Protein AF-A0A147K640-F1 (afdb_monomer)

Radius of gyration: 12.21 Å; Cα contacts (8 Å, |Δi|>4): 78; chains: 1; bounding box: 31×24×30 Å

InterPro domains:
  IPR015053 Protein of unknown function DUF1871 [PF08958] (10-85)
  IPR023162 Apc36109-like domain superfamily [G3DSA:1.10.340.20] (1-86)
  IPR023162 Apc36109-like domain superfamily [SSF116922] (5-82)

Secondary structure (DSSP, 8-state):
--HHHHHHHHHHHHHHH-TTSS-TTS-HHHHHHHHHHHHH-S-HHHHHHHHHHHHHHHHS-PPPHHHHHHHHHHHHHHHHHHHTT-

pLDDT: mean 94.88, std 8.62, range [46.28, 98.81]

Nearest PDB structures (foldseek):
  1u84-assembly1_A  TM=9.895E-01  e=3.596E-07  Geobacillus stearothermophilus
  3r2x-assembly1_C  TM=9.841E-01  e=1.016E-05  synthetic construct
  8r0a-assembly1_B  TM=5.978E-01  e=3.918E+00  Homo sapiens
  7sxq-assembly2_B  TM=3.833E-01  e=7.643E+00  Plasmodium falciparum 3D7
  7sxl-assembly1_A  TM=3.816E-01  e=7.229E+00  Plasmodium falciparum 3D7

Structure (mmCIF, N/CA/C/O backbone):
data_AF-A0A147K640-F1
#
_entry.id   AF-A0A147K640-F1
#
loop_
_atom_site.group_PDB
_atom_site.id
_atom_site.type_symbol
_atom_site.label_atom_id
_atom_site.label_alt_id
_atom_site.label_comp_id
_atom_site.label_asym_id
_atom_site.label_entity_id
_atom_site.label_seq_id
_atom_site.pdbx_PDB_ins_code
_atom_site.Cartn_x
_atom_site.Cartn_y
_atom_site.Cartn_z
_atom_site.occupancy
_atom_site.B_iso_or_equiv
_atom_site.auth_seq_id
_atom_site.auth_comp_id
_atom_site.auth_asym_id
_atom_site.auth_atom_id
_atom_site.pdbx_PDB_model_num
ATOM 1 N N . MET A 1 1 ? -15.376 -4.907 13.333 1.00 80.31 1 MET A N 1
ATOM 2 C CA . MET A 1 1 ? -14.111 -5.532 12.882 1.00 80.31 1 MET A CA 1
ATOM 3 C C . MET A 1 1 ? -13.033 -5.189 13.894 1.00 80.31 1 MET A C 1
ATOM 5 O O . MET A 1 1 ? -12.983 -4.036 14.304 1.00 80.31 1 MET A O 1
ATOM 9 N N . ASN A 1 2 ? -12.222 -6.150 14.336 1.00 87.81 2 ASN A N 1
ATOM 10 C CA . ASN A 1 2 ? -11.077 -5.850 15.211 1.00 87.81 2 ASN A CA 1
ATOM 11 C C . ASN A 1 2 ? -9.832 -5.447 14.388 1.00 87.81 2 ASN A C 1
ATOM 13 O O . ASN A 1 2 ? -9.806 -5.590 13.165 1.00 87.81 2 ASN A O 1
ATOM 17 N N . THR A 1 3 ? -8.778 -4.958 15.046 1.00 89.38 3 THR A N 1
ATOM 18 C CA . THR A 1 3 ? -7.554 -4.486 14.370 1.00 89.38 3 THR A CA 1
ATOM 19 C C . THR A 1 3 ? -6.857 -5.570 13.541 1.00 89.38 3 THR A C 1
ATOM 21 O O . THR A 1 3 ? -6.321 -5.277 12.474 1.00 89.38 3 THR A O 1
ATOM 24 N N . ALA A 1 4 ? -6.868 -6.828 13.991 1.00 91.94 4 ALA A N 1
ATOM 25 C CA . ALA A 1 4 ? -6.219 -7.929 13.278 1.00 91.94 4 ALA A CA 1
ATOM 26 C C . ALA A 1 4 ? -6.971 -8.299 11.988 1.00 91.94 4 ALA A C 1
ATOM 28 O O . ALA A 1 4 ? -6.356 -8.495 10.936 1.00 91.94 4 ALA A O 1
ATOM 29 N N . GLU A 1 5 ? -8.303 -8.339 12.047 1.00 94.25 5 GLU A N 1
ATOM 30 C CA . GLU A 1 5 ? -9.170 -8.543 10.883 1.00 94.25 5 GLU 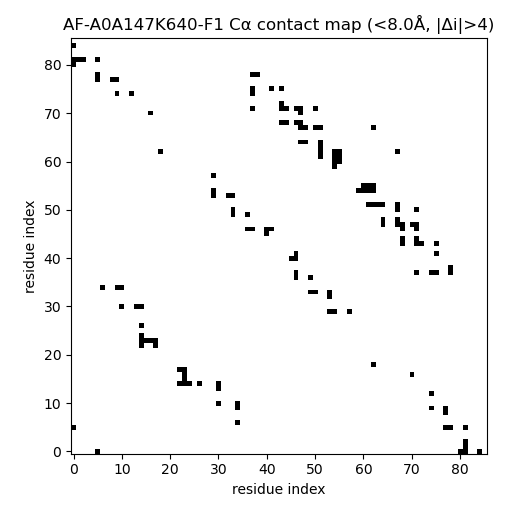A CA 1
ATOM 31 C C . GLU A 1 5 ? -9.009 -7.408 9.866 1.00 94.25 5 GLU A C 1
ATOM 33 O O . GLU A 1 5 ? -8.861 -7.670 8.672 1.00 94.25 5 GLU A O 1
ATOM 38 N N . MET A 1 6 ? -8.961 -6.157 10.338 1.00 95.62 6 MET A N 1
ATOM 39 C CA . MET A 1 6 ? -8.721 -4.989 9.492 1.00 95.62 6 MET A CA 1
ATOM 40 C C . MET A 1 6 ? -7.377 -5.097 8.771 1.00 95.62 6 MET A C 1
ATOM 42 O O . MET A 1 6 ? -7.336 -5.042 7.545 1.00 95.62 6 MET A O 1
ATOM 46 N N . ASN A 1 7 ? -6.286 -5.319 9.512 1.00 96.38 7 ASN A N 1
ATOM 47 C CA . ASN A 1 7 ? -4.951 -5.445 8.928 1.00 96.38 7 ASN A CA 1
ATOM 48 C C . ASN A 1 7 ? -4.888 -6.593 7.910 1.00 96.38 7 ASN A C 1
ATOM 50 O O . ASN A 1 7 ? -4.281 -6.439 6.854 1.00 96.38 7 ASN A O 1
ATOM 54 N N . THR A 1 8 ? -5.573 -7.711 8.170 1.00 97.19 8 THR A N 1
ATOM 55 C CA . THR A 1 8 ? -5.670 -8.821 7.209 1.00 97.19 8 THR A CA 1
ATOM 56 C C . THR A 1 8 ? -6.326 -8.376 5.899 1.00 97.19 8 THR A C 1
ATOM 58 O O . THR A 1 8 ? -5.831 -8.704 4.821 1.00 97.19 8 THR A O 1
ATOM 61 N N . GLN A 1 9 ? -7.409 -7.595 5.958 1.00 97.75 9 GLN A N 1
ATOM 62 C CA . GLN A 1 9 ? -8.056 -7.069 4.752 1.00 97.75 9 GLN A CA 1
ATOM 63 C C . GLN A 1 9 ? -7.179 -6.058 4.004 1.00 97.75 9 GLN A C 1
ATOM 65 O O . GLN A 1 9 ? -7.129 -6.111 2.774 1.00 97.75 9 GLN A O 1
ATOM 70 N N . LEU A 1 10 ? -6.454 -5.189 4.720 1.00 98.12 10 LEU A N 1
ATOM 71 C CA . LEU A 1 10 ? -5.503 -4.247 4.114 1.00 98.12 10 LEU A CA 1
ATOM 72 C C . LEU A 1 10 ? -4.391 -4.996 3.358 1.00 98.12 10 LEU A C 1
ATOM 74 O O . LEU A 1 10 ? -4.141 -4.698 2.190 1.00 98.12 10 LEU A O 1
ATOM 78 N N . VAL A 1 11 ? -3.791 -6.024 3.975 1.00 98.12 11 VAL A N 1
ATOM 79 C CA . VAL A 1 11 ? -2.786 -6.888 3.324 1.00 98.12 11 VAL A CA 1
ATOM 80 C C . VAL A 1 11 ? -3.364 -7.531 2.064 1.00 98.12 11 VAL A C 1
ATOM 82 O O . VAL A 1 11 ? -2.757 -7.461 0.999 1.00 98.12 11 VAL A O 1
ATOM 85 N N . LEU A 1 12 ? -4.546 -8.147 2.155 1.00 97.81 12 LEU A N 1
ATOM 86 C CA . LEU A 1 12 ? -5.170 -8.823 1.013 1.00 97.81 12 LEU A CA 1
ATOM 87 C C . LEU A 1 12 ? -5.486 -7.865 -0.138 1.00 97.81 12 LEU A C 1
ATOM 89 O O . LEU A 1 12 ? -5.368 -8.257 -1.300 1.00 97.81 12 LEU A O 1
ATOM 93 N N . LEU A 1 13 ? -5.902 -6.635 0.169 1.00 98.31 13 LEU A N 1
ATOM 94 C CA . LEU A 1 13 ? -6.147 -5.603 -0.831 1.00 98.31 13 LEU A CA 1
ATOM 95 C C . LEU A 1 13 ? -4.847 -5.222 -1.552 1.00 98.31 13 LEU A C 1
ATOM 97 O O . LEU A 1 13 ? -4.826 -5.203 -2.782 1.00 98.31 13 LEU A O 1
ATOM 101 N N . LEU A 1 14 ? -3.772 -4.968 -0.803 1.00 98.31 14 LEU A N 1
ATOM 102 C CA . LEU A 1 14 ? -2.489 -4.545 -1.368 1.00 98.31 14 LEU A CA 1
ATOM 103 C C . LEU A 1 14 ? -1.796 -5.664 -2.152 1.00 98.31 14 LEU A C 1
ATOM 105 O O . LEU A 1 14 ? -1.309 -5.417 -3.251 1.00 98.31 14 LEU A O 1
ATOM 109 N N . LYS A 1 15 ? -1.845 -6.915 -1.673 1.00 97.44 15 LYS A N 1
ATOM 110 C CA . LYS A 1 15 ? -1.330 -8.073 -2.426 1.00 97.44 15 LYS A CA 1
ATOM 111 C C . LYS A 1 15 ? -2.010 -8.227 -3.785 1.00 97.44 15 LYS A C 1
ATOM 113 O O . LYS A 1 15 ? -1.363 -8.577 -4.761 1.00 97.44 15 LYS A O 1
ATOM 118 N N . LYS A 1 16 ? -3.316 -7.957 -3.862 1.00 97.44 16 LYS A N 1
ATOM 119 C CA . LYS A 1 16 ? -4.078 -8.020 -5.120 1.00 97.44 16 LYS A CA 1
ATOM 120 C C . LYS A 1 16 ? -3.832 -6.830 -6.043 1.00 97.44 16 LYS A C 1
ATOM 122 O O . LYS A 1 16 ? -4.193 -6.919 -7.212 1.00 97.44 16 LYS A O 1
ATOM 127 N N . TRP A 1 17 ? -3.316 -5.718 -5.522 1.00 98.00 17 TRP A N 1
ATOM 128 C CA . TRP A 1 17 ? -3.107 -4.515 -6.316 1.00 98.00 17 TRP A CA 1
ATOM 129 C C . TRP A 1 17 ? -1.985 -4.703 -7.342 1.00 98.00 17 TRP A C 1
ATOM 131 O O . TRP A 1 17 ? -2.183 -4.299 -8.484 1.00 98.00 17 TRP A O 1
ATOM 141 N N . ASP A 1 18 ? -0.882 -5.358 -6.948 1.00 97.06 18 ASP A N 1
ATOM 142 C CA . ASP A 1 18 ? 0.221 -5.821 -7.818 1.00 97.06 18 ASP A CA 1
ATOM 143 C C . ASP A 1 18 ? 0.550 -4.844 -8.971 1.00 97.06 18 ASP A C 1
ATOM 145 O O . ASP A 1 18 ? 0.437 -5.198 -10.151 1.00 97.06 18 ASP A O 1
ATOM 149 N N . PRO A 1 19 ? 0.902 -3.577 -8.661 1.00 97.06 19 PRO A N 1
ATOM 150 C CA . PRO A 1 19 ? 0.994 -2.514 -9.664 1.00 97.06 19 PRO A CA 1
ATOM 151 C C . PRO A 1 19 ? 2.063 -2.780 -10.732 1.00 97.06 19 PRO A C 1
ATOM 153 O O . PRO A 1 19 ? 1.926 -2.308 -11.861 1.00 97.06 19 PRO A O 1
ATOM 156 N N . PHE A 1 20 ? 3.086 -3.570 -10.394 1.00 96.88 20 PHE A N 1
ATOM 157 C CA . PHE A 1 20 ? 4.213 -3.898 -11.273 1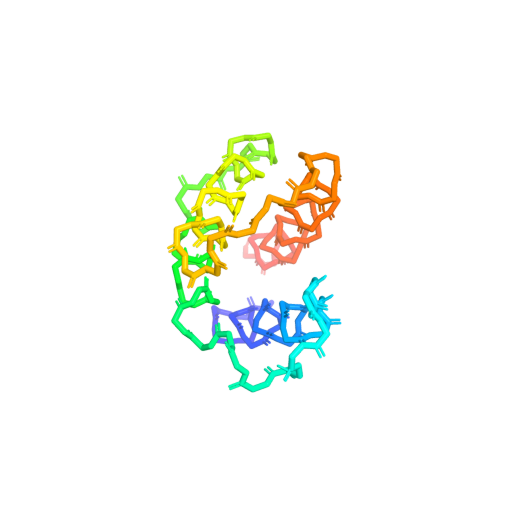.00 96.88 20 PHE A CA 1
ATOM 158 C C . PHE A 1 20 ? 4.142 -5.317 -11.848 1.00 96.88 20 PHE A C 1
ATOM 160 O O . PHE A 1 20 ? 5.027 -5.718 -12.600 1.00 96.88 20 PHE A O 1
ATOM 167 N N . LYS A 1 21 ? 3.079 -6.079 -11.547 1.00 95.81 21 LYS A N 1
ATOM 168 C CA . LYS A 1 21 ? 2.872 -7.451 -12.046 1.00 95.81 21 LYS A CA 1
ATOM 169 C C . LYS A 1 21 ? 4.032 -8.395 -11.720 1.00 95.81 21 LYS A C 1
ATOM 171 O O . LYS A 1 21 ? 4.318 -9.315 -12.490 1.00 95.81 21 LYS A O 1
ATOM 176 N N . VAL A 1 22 ? 4.701 -8.169 -10.592 1.00 95.00 22 VAL A N 1
ATOM 177 C CA . VAL A 1 22 ? 5.769 -9.056 -10.101 1.00 95.00 22 VAL A CA 1
ATOM 178 C C . VAL A 1 22 ? 5.207 -10.175 -9.228 1.00 95.00 22 VAL A C 1
ATOM 180 O O . VAL A 1 22 ? 5.911 -11.132 -8.924 1.00 95.00 22 VAL A O 1
ATOM 183 N N . GLY A 1 23 ? 3.918 -10.100 -8.890 1.00 94.88 23 GLY A N 1
ATOM 184 C CA . GLY A 1 23 ? 3.186 -11.116 -8.156 1.00 94.88 23 GLY A CA 1
ATOM 185 C C . GLY A 1 23 ? 2.935 -10.725 -6.696 1.00 94.88 23 GLY A C 1
ATOM 186 O O . GLY A 1 23 ? 3.735 -10.035 -6.064 1.00 94.88 23 GLY A O 1
ATOM 187 N N . PRO A 1 24 ? 1.846 -11.231 -6.093 1.00 92.69 24 PRO A N 1
ATOM 188 C CA . PRO A 1 24 ? 1.297 -10.744 -4.821 1.00 92.69 24 PRO A CA 1
ATOM 189 C C . PRO A 1 24 ? 2.195 -10.950 -3.590 1.00 92.69 24 PRO A C 1
ATOM 191 O O . PRO A 1 24 ? 1.904 -10.415 -2.524 1.00 92.69 24 PRO A O 1
ATOM 194 N N . ASN A 1 25 ? 3.253 -11.755 -3.699 1.00 92.44 25 ASN A N 1
ATOM 195 C CA . ASN A 1 25 ? 4.158 -12.081 -2.592 1.00 92.44 25 ASN A CA 1
ATOM 196 C C . ASN A 1 25 ? 5.468 -11.279 -2.625 1.00 92.44 25 ASN A C 1
ATOM 198 O O . ASN A 1 25 ? 6.357 -11.554 -1.828 1.00 92.44 25 ASN A O 1
ATOM 202 N N . HIS A 1 26 ? 5.594 -10.310 -3.534 1.00 96.00 26 HIS A N 1
ATOM 203 C CA . HIS A 1 26 ? 6.814 -9.520 -3.723 1.00 96.00 26 HIS A CA 1
ATOM 204 C C . HIS A 1 26 ? 6.732 -8.109 -3.123 1.00 96.00 26 HIS A C 1
ATOM 206 O O . HIS A 1 26 ? 7.550 -7.267 -3.460 1.00 96.00 26 HIS A O 1
ATOM 212 N N . TYR A 1 27 ? 5.760 -7.866 -2.237 1.00 97.25 27 TYR A N 1
ATOM 213 C CA . TYR A 1 27 ? 5.450 -6.538 -1.692 1.00 97.25 27 TYR A CA 1
ATOM 214 C C . TYR A 1 27 ? 5.411 -6.496 -0.157 1.00 97.25 27 TYR A C 1
ATOM 216 O O . TYR A 1 27 ? 4.825 -5.584 0.415 1.00 97.25 27 TYR A O 1
ATOM 224 N N . ASP A 1 28 ? 5.920 -7.516 0.545 1.00 96.94 28 ASP A N 1
ATOM 225 C CA . ASP A 1 28 ? 5.680 -7.654 1.992 1.00 96.94 28 ASP A CA 1
ATOM 226 C C . ASP A 1 28 ? 6.216 -6.450 2.804 1.00 96.94 28 ASP A C 1
ATOM 228 O O . ASP A 1 28 ? 5.551 -6.018 3.748 1.00 96.94 28 ASP A O 1
ATOM 232 N N . THR A 1 29 ? 7.356 -5.867 2.408 1.00 97.44 29 THR A N 1
ATOM 233 C CA . THR A 1 29 ? 7.926 -4.655 3.029 1.00 97.44 29 THR A CA 1
ATOM 234 C C . THR A 1 29 ? 7.053 -3.429 2.752 1.00 97.44 29 THR A C 1
ATOM 236 O O . THR A 1 29 ? 6.602 -2.767 3.685 1.00 97.44 29 THR A O 1
ATOM 239 N N . GLU A 1 30 ? 6.722 -3.174 1.485 1.00 98.50 30 GLU A N 1
ATOM 240 C CA . GLU A 1 30 ? 5.934 -2.002 1.080 1.00 98.50 30 GLU A CA 1
ATOM 241 C C . GLU A 1 30 ? 4.524 -2.058 1.674 1.00 98.50 30 GLU A C 1
ATOM 243 O O . GLU A 1 30 ? 3.952 -1.043 2.066 1.00 98.50 30 GLU A O 1
ATOM 248 N N . ILE A 1 31 ? 3.954 -3.260 1.784 1.00 98.50 31 ILE A N 1
ATOM 249 C CA . ILE A 1 31 ? 2.661 -3.493 2.426 1.00 98.50 31 ILE A CA 1
ATOM 250 C C . ILE A 1 31 ? 2.711 -3.119 3.905 1.00 98.50 31 ILE A C 1
ATOM 252 O O . ILE A 1 31 ? 1.779 -2.474 4.389 1.00 98.50 31 ILE A O 1
ATOM 256 N N . ALA A 1 32 ? 3.763 -3.512 4.626 1.00 98.31 32 ALA A N 1
ATOM 257 C CA . ALA A 1 32 ? 3.910 -3.162 6.034 1.00 98.31 32 ALA A CA 1
ATOM 258 C C . ALA A 1 32 ? 3.980 -1.637 6.221 1.00 98.31 32 ALA A C 1
ATOM 260 O O . ALA A 1 32 ? 3.262 -1.088 7.065 1.00 98.31 32 ALA A O 1
ATOM 261 N N . ASP A 1 33 ? 4.749 -0.952 5.375 1.00 98.56 33 ASP A N 1
ATOM 262 C CA . ASP A 1 33 ? 4.899 0.504 5.418 1.00 98.56 33 ASP A CA 1
ATOM 263 C C . ASP A 1 33 ? 3.596 1.232 5.058 1.00 98.56 33 ASP A C 1
ATOM 265 O O . ASP A 1 33 ? 3.191 2.177 5.743 1.00 98.56 33 ASP A O 1
ATOM 269 N N . VAL A 1 34 ? 2.865 0.759 4.042 1.00 98.56 34 VAL A N 1
ATOM 270 C CA . VAL A 1 34 ? 1.559 1.328 3.671 1.00 98.56 34 VAL A CA 1
ATOM 271 C C . VAL A 1 34 ? 0.513 1.100 4.759 1.00 98.56 34 VAL A C 1
ATOM 273 O O . VAL A 1 34 ? -0.302 1.991 5.021 1.00 98.56 34 VAL A O 1
ATOM 276 N N . ILE A 1 35 ? 0.519 -0.054 5.431 1.00 98.12 35 ILE A N 1
ATOM 277 C CA . ILE A 1 35 ? -0.366 -0.295 6.578 1.00 98.12 35 ILE A CA 1
ATOM 278 C C . ILE A 1 35 ? -0.052 0.706 7.688 1.00 98.12 35 ILE A C 1
ATOM 280 O O . ILE A 1 35 ? -0.972 1.352 8.193 1.00 98.12 35 ILE A O 1
ATOM 284 N N . GLN A 1 36 ? 1.224 0.903 8.024 1.00 98.00 36 GLN A N 1
ATOM 285 C CA . GLN A 1 36 ? 1.622 1.896 9.019 1.00 98.00 36 GLN A CA 1
ATOM 286 C C . GLN A 1 36 ? 1.185 3.315 8.620 1.00 98.00 36 GLN A C 1
ATOM 288 O O . GLN A 1 36 ? 0.638 4.040 9.453 1.00 98.00 36 GLN A O 1
ATOM 293 N N . ALA A 1 37 ? 1.357 3.705 7.354 1.00 98.19 37 ALA A N 1
ATOM 294 C CA . ALA A 1 37 ? 0.889 4.994 6.843 1.00 98.19 37 ALA A CA 1
ATOM 295 C C . ALA A 1 37 ? -0.642 5.134 6.929 1.00 98.19 37 ALA A C 1
ATOM 297 O O . ALA A 1 37 ? -1.141 6.186 7.324 1.00 98.19 37 ALA A O 1
ATOM 298 N N . THR A 1 38 ? -1.386 4.062 6.638 1.00 97.69 38 THR A N 1
ATOM 299 C CA . THR A 1 38 ? -2.858 4.019 6.722 1.00 97.69 38 THR A CA 1
ATOM 300 C C . THR A 1 38 ? -3.351 4.282 8.146 1.00 97.69 38 THR A C 1
ATOM 302 O O . THR A 1 38 ? -4.337 4.992 8.345 1.00 97.69 38 THR A O 1
ATOM 305 N N . HIS A 1 39 ? -2.662 3.754 9.163 1.00 96.00 39 HIS A N 1
ATOM 306 C CA . HIS A 1 39 ? -2.993 4.035 10.567 1.00 96.00 39 HIS A CA 1
ATOM 307 C C . HIS A 1 39 ? -2.770 5.506 10.939 1.00 96.00 39 HIS A C 1
ATOM 309 O O . HIS A 1 39 ? -3.548 6.058 11.717 1.00 96.00 39 HIS A O 1
ATOM 315 N N . SER A 1 40 ? -1.767 6.152 10.343 1.00 95.62 40 SER A N 1
ATOM 316 C CA . SER A 1 40 ? -1.309 7.503 10.695 1.00 95.62 40 SER A CA 1
ATOM 317 C C . SER A 1 40 ? -2.103 8.658 10.067 1.00 95.62 40 SER A C 1
ATOM 319 O O . SER A 1 40 ? -1.856 9.808 10.423 1.00 95.62 40 SER A O 1
ATOM 321 N N . THR A 1 41 ? -3.028 8.401 9.136 1.00 96.31 41 THR A N 1
ATOM 322 C CA . THR A 1 41 ? -3.791 9.460 8.448 1.00 96.31 41 THR A C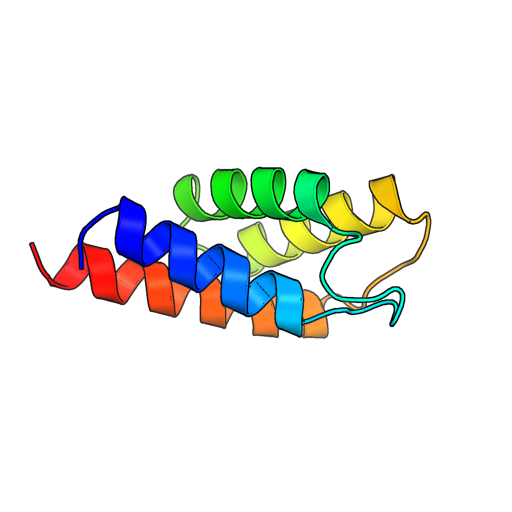A 1
ATOM 323 C C . THR A 1 41 ? -5.237 9.060 8.148 1.00 96.31 41 THR A C 1
ATOM 325 O O . THR A 1 41 ? -5.564 7.876 8.097 1.00 96.31 41 THR A O 1
ATOM 328 N N . GLU A 1 42 ? -6.087 10.066 7.935 1.00 95.81 42 GLU A N 1
ATOM 329 C CA . GLU A 1 42 ? -7.454 9.948 7.396 1.00 95.81 42 GLU A CA 1
ATOM 330 C C . GLU A 1 42 ? -7.604 10.648 6.030 1.00 95.81 42 GLU A C 1
ATOM 332 O O . GLU A 1 42 ? -8.681 10.650 5.438 1.00 95.81 42 GLU A O 1
ATOM 337 N N . ASP A 1 43 ? -6.534 11.271 5.524 1.00 97.44 43 ASP A N 1
ATOM 338 C CA . ASP A 1 43 ? -6.521 11.972 4.239 1.00 97.44 43 ASP A CA 1
ATOM 339 C C . ASP A 1 43 ? -6.016 11.035 3.133 1.00 97.44 43 ASP A C 1
ATOM 341 O O . ASP A 1 43 ? -4.854 10.608 3.138 1.00 97.44 43 ASP A O 1
ATOM 345 N N . SER A 1 44 ? -6.889 10.735 2.166 1.00 97.62 44 SER A N 1
ATOM 346 C CA . SER A 1 44 ? -6.580 9.849 1.041 1.00 97.62 44 SER A CA 1
ATOM 347 C C . SER A 1 44 ? -5.455 10.380 0.159 1.00 97.62 44 SER A C 1
ATOM 349 O O . SER A 1 44 ? -4.650 9.585 -0.318 1.00 97.62 44 SER A O 1
ATOM 351 N N . LYS A 1 45 ? -5.329 11.699 -0.022 1.00 98.12 45 LYS A N 1
ATOM 352 C CA . LYS A 1 45 ? -4.265 12.298 -0.845 1.00 98.12 45 LYS A CA 1
ATOM 353 C C . LYS A 1 45 ? -2.919 12.221 -0.153 1.00 98.12 45 LYS A C 1
ATOM 355 O O . LYS A 1 45 ? -1.909 11.942 -0.798 1.00 98.12 45 LYS A O 1
ATOM 360 N N . HIS A 1 46 ? -2.911 12.431 1.162 1.00 98.50 46 HIS A N 1
ATOM 361 C CA . HIS A 1 46 ? -1.708 12.244 1.961 1.00 98.50 46 HIS A CA 1
ATOM 362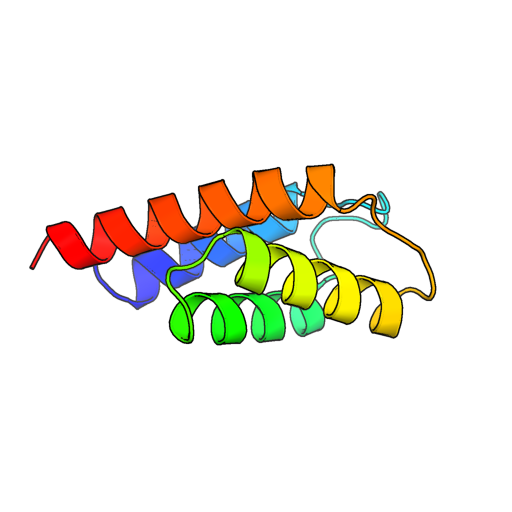 C C . HIS A 1 46 ? -1.246 10.781 1.916 1.00 98.50 46 HIS A C 1
ATOM 364 O O . HIS A 1 46 ? -0.074 10.507 1.658 1.00 98.50 46 HIS A O 1
ATOM 370 N N . LEU A 1 47 ? -2.180 9.838 2.082 1.00 98.81 47 LEU A N 1
ATOM 371 C CA . LEU A 1 47 ? -1.886 8.410 1.983 1.00 98.81 47 LEU A CA 1
ATOM 372 C C . LEU A 1 47 ? -1.419 8.014 0.572 1.00 98.81 47 LEU A C 1
ATOM 374 O O . LEU A 1 47 ? -0.459 7.263 0.442 1.00 98.81 47 LEU A O 1
ATOM 378 N N . ALA A 1 48 ? -2.033 8.553 -0.482 1.00 98.75 48 ALA A N 1
ATOM 379 C CA . ALA A 1 48 ? -1.630 8.305 -1.865 1.00 98.75 48 ALA A CA 1
ATOM 380 C C . ALA A 1 48 ? -0.182 8.734 -2.138 1.00 98.75 48 ALA A C 1
ATOM 382 O O . ALA A 1 48 ? 0.562 7.994 -2.781 1.00 98.75 48 ALA A O 1
ATOM 383 N N . GLY A 1 49 ? 0.234 9.891 -1.612 1.00 98.62 49 GLY A N 1
ATOM 384 C CA . GLY A 1 49 ? 1.620 10.355 -1.706 1.00 98.62 49 GLY A CA 1
ATOM 385 C C . GLY A 1 49 ? 2.600 9.422 -0.992 1.00 98.62 49 GLY A C 1
ATOM 386 O O . GLY A 1 49 ? 3.643 9.088 -1.549 1.00 98.62 49 GLY A O 1
ATOM 387 N N . ALA A 1 50 ? 2.242 8.936 0.202 1.00 98.62 50 ALA A N 1
ATOM 388 C CA . ALA A 1 50 ? 3.048 7.948 0.918 1.00 98.62 50 ALA A CA 1
ATOM 389 C C . ALA A 1 50 ? 3.162 6.626 0.140 1.00 98.62 50 ALA A C 1
ATOM 391 O O . ALA A 1 50 ? 4.264 6.115 -0.031 1.00 98.62 50 ALA A O 1
ATOM 392 N N . ILE A 1 51 ? 2.048 6.107 -0.390 1.00 98.69 51 ILE A N 1
ATOM 393 C CA . ILE A 1 51 ? 2.025 4.882 -1.208 1.00 98.69 51 ILE A CA 1
ATOM 394 C C . ILE A 1 51 ? 2.916 5.035 -2.440 1.00 98.69 51 ILE A C 1
ATOM 396 O O . ILE A 1 51 ? 3.716 4.148 -2.725 1.00 98.69 51 ILE A O 1
ATOM 400 N N . GLN A 1 52 ? 2.800 6.158 -3.154 1.00 98.62 52 GLN A N 1
ATOM 401 C CA . GLN A 1 52 ? 3.626 6.433 -4.326 1.00 98.62 52 GLN A CA 1
ATOM 402 C C . GLN A 1 52 ? 5.115 6.405 -3.970 1.00 98.62 52 GLN A C 1
ATOM 404 O O . GLN A 1 52 ? 5.873 5.698 -4.622 1.00 98.62 52 GLN A O 1
ATOM 409 N N . HIS A 1 53 ? 5.508 7.110 -2.906 1.00 98.50 53 HIS A N 1
ATOM 410 C CA . HIS A 1 53 ? 6.902 7.185 -2.479 1.00 98.50 53 HIS A CA 1
ATOM 411 C C . HIS A 1 53 ? 7.468 5.829 -2.036 1.00 98.50 53 HIS A C 1
ATOM 413 O O . HIS A 1 53 ? 8.585 5.492 -2.414 1.00 98.50 53 HIS A O 1
ATOM 419 N N . ILE A 1 54 ? 6.700 5.041 -1.274 1.00 98.56 54 ILE A N 1
ATOM 420 C CA . ILE A 1 54 ? 7.109 3.707 -0.806 1.00 98.56 54 ILE A CA 1
ATOM 421 C C . ILE A 1 54 ? 7.402 2.788 -1.999 1.00 98.56 54 ILE A C 1
ATOM 423 O O . ILE A 1 54 ? 8.463 2.174 -2.066 1.00 98.56 54 ILE A O 1
ATOM 427 N N . TYR A 1 55 ? 6.485 2.718 -2.967 1.00 98.25 55 TYR A N 1
ATOM 428 C CA . TYR A 1 55 ? 6.656 1.840 -4.127 1.00 98.25 55 TYR A CA 1
ATOM 429 C C . TYR A 1 5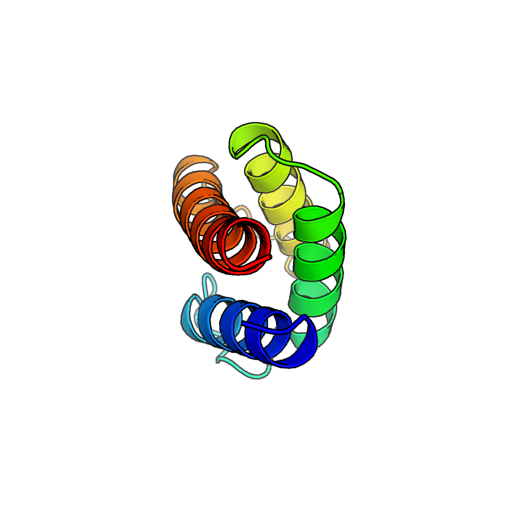5 ? 7.740 2.353 -5.085 1.00 98.25 55 TYR A C 1
ATOM 431 O O . TYR A 1 55 ? 8.507 1.549 -5.607 1.00 98.25 55 TYR A O 1
ATOM 439 N N . GLU A 1 56 ? 7.847 3.668 -5.291 1.00 98.06 56 GLU A N 1
ATOM 440 C CA . GLU A 1 56 ? 8.911 4.260 -6.112 1.00 98.06 56 GLU A CA 1
ATOM 441 C C . GLU A 1 56 ? 10.296 4.007 -5.507 1.00 98.06 56 GLU A C 1
ATOM 443 O O . GLU A 1 56 ? 11.226 3.668 -6.232 1.00 98.06 56 GLU A O 1
ATOM 448 N N . PHE A 1 57 ? 10.433 4.103 -4.183 1.00 97.62 57 PHE A N 1
ATOM 449 C CA . PHE A 1 57 ? 11.693 3.818 -3.501 1.00 97.62 57 PHE A CA 1
ATOM 450 C C . PHE A 1 57 ? 12.122 2.351 -3.650 1.00 97.62 57 PHE A C 1
ATOM 452 O O . PHE A 1 57 ? 13.296 2.083 -3.891 1.00 97.62 57 PHE A O 1
ATOM 459 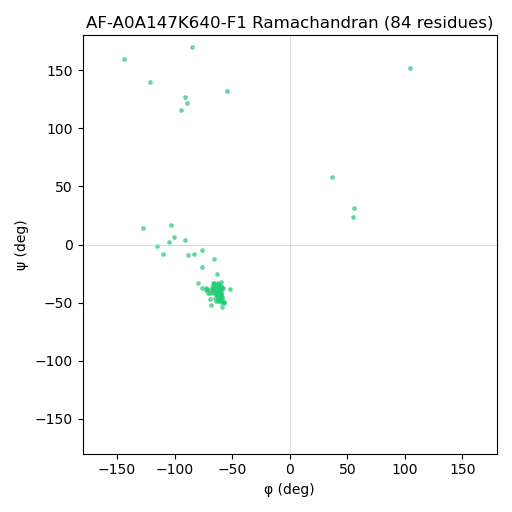N N . SER A 1 58 ? 11.187 1.406 -3.530 1.00 96.88 58 SER A N 1
ATOM 460 C CA . SER A 1 58 ? 11.508 -0.027 -3.575 1.00 96.88 58 SER A CA 1
ATOM 461 C C . SER A 1 58 ? 11.718 -0.580 -4.983 1.00 96.88 58 SER A C 1
ATOM 463 O O . SER A 1 58 ? 12.511 -1.504 -5.162 1.00 96.88 58 SER A O 1
ATOM 465 N N . PHE A 1 59 ? 10.998 -0.055 -5.976 1.00 96.75 59 PHE A N 1
ATOM 466 C CA . PHE A 1 59 ? 10.991 -0.599 -7.340 1.00 96.75 59 PHE A CA 1
ATOM 467 C C . PHE A 1 59 ? 11.686 0.300 -8.362 1.00 96.75 59 PHE A C 1
ATOM 469 O O . PHE A 1 59 ? 11.856 -0.119 -9.502 1.00 96.75 59 PHE A O 1
ATOM 476 N N . GLU A 1 60 ? 12.070 1.520 -7.975 1.00 97.19 60 GLU A N 1
ATOM 477 C CA . GLU A 1 60 ? 12.611 2.548 -8.878 1.00 97.19 60 GLU A CA 1
ATOM 478 C C . GLU A 1 60 ? 11.674 2.849 -10.070 1.00 97.19 60 GLU A C 1
ATOM 480 O O . GLU A 1 60 ? 12.089 3.348 -11.117 1.00 97.19 60 GLU A O 1
ATOM 485 N N . GLU A 1 61 ? 10.379 2.560 -9.902 1.00 96.19 61 GLU A N 1
ATOM 486 C CA . GLU A 1 61 ? 9.331 2.727 -10.903 1.00 96.19 61 GLU A CA 1
ATOM 487 C C . GLU A 1 61 ? 8.223 3.656 -10.400 1.00 96.19 61 GLU A C 1
ATOM 489 O O . GLU A 1 61 ? 7.773 3.590 -9.255 1.00 96.19 61 GLU A O 1
ATOM 494 N N . PHE A 1 62 ? 7.730 4.511 -11.294 1.00 95.50 62 PHE A N 1
ATOM 495 C CA . PHE A 1 62 ? 6.721 5.504 -10.955 1.00 95.50 62 PHE A CA 1
ATOM 496 C C . PHE A 1 62 ? 5.299 4.964 -11.136 1.00 95.50 62 PHE A C 1
ATOM 498 O O . PHE A 1 62 ? 4.873 4.636 -12.247 1.00 95.50 62 PHE A O 1
ATOM 505 N N . ILE A 1 63 ? 4.516 4.972 -10.057 1.00 97.75 63 ILE A N 1
ATOM 506 C CA . ILE A 1 63 ? 3.072 4.718 -10.113 1.00 97.75 63 ILE A CA 1
ATOM 507 C C . ILE A 1 63 ? 2.345 6.058 -10.290 1.00 97.75 63 ILE A C 1
ATOM 509 O O . ILE A 1 63 ? 2.543 6.960 -9.474 1.00 97.75 63 ILE A O 1
ATOM 513 N N . PRO A 1 64 ? 1.465 6.225 -11.298 1.00 98.25 64 PRO A N 1
ATOM 514 C CA . PRO A 1 64 ? 0.660 7.434 -11.434 1.00 98.25 64 PRO A CA 1
ATOM 515 C C . PRO A 1 64 ? -0.139 7.737 -10.164 1.00 98.25 64 PRO A C 1
ATOM 517 O O . PRO A 1 64 ? -0.847 6.869 -9.657 1.00 98.25 64 PRO A O 1
ATOM 520 N N . PHE A 1 65 ? -0.090 8.988 -9.694 1.00 98.12 65 PHE A N 1
ATOM 521 C CA . PHE A 1 65 ? -0.718 9.401 -8.431 1.00 98.12 65 PHE A CA 1
ATOM 522 C C . PHE A 1 65 ? -2.198 9.005 -8.334 1.00 98.12 65 PHE A C 1
ATOM 524 O O . PHE A 1 65 ? -2.647 8.541 -7.293 1.00 98.12 65 PHE A O 1
ATOM 531 N N . ILE A 1 66 ? -2.945 9.104 -9.438 1.00 98.00 66 ILE A N 1
ATOM 532 C CA . ILE A 1 66 ? -4.361 8.715 -9.492 1.00 98.00 66 ILE A CA 1
ATOM 533 C C . ILE A 1 66 ? -4.586 7.233 -9.145 1.00 98.00 66 ILE A C 1
ATOM 535 O O . ILE A 1 66 ? -5.595 6.882 -8.541 1.00 98.00 66 ILE A O 1
ATOM 539 N N . HIS A 1 67 ? -3.642 6.344 -9.472 1.00 98.25 67 HIS A N 1
ATOM 540 C CA . HIS A 1 67 ? -3.721 4.937 -9.074 1.00 98.25 67 HIS A CA 1
ATOM 541 C C . HIS A 1 67 ? -3.448 4.766 -7.576 1.00 98.25 67 HIS A C 1
ATOM 543 O O . HIS A 1 67 ? -4.115 3.958 -6.927 1.0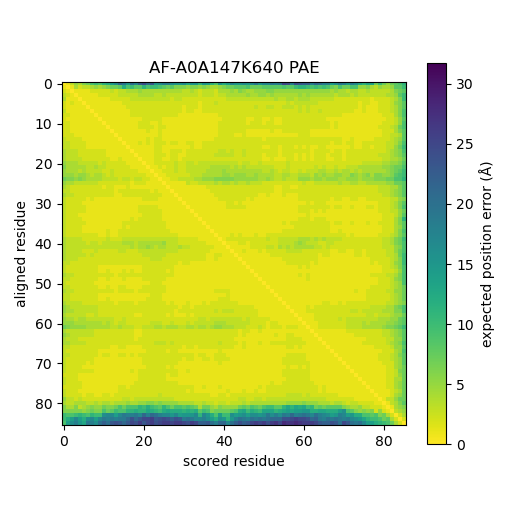0 98.25 67 HIS A O 1
ATOM 549 N N . CYS A 1 68 ? -2.515 5.551 -7.027 1.00 98.62 68 CYS A N 1
ATOM 550 C CA . CYS A 1 68 ? -2.245 5.597 -5.591 1.00 98.62 68 CYS A CA 1
ATOM 551 C C . CYS A 1 68 ? -3.449 6.148 -4.804 1.00 98.62 68 CYS A C 1
ATOM 553 O O . CYS A 1 68 ? -3.767 5.643 -3.732 1.00 98.62 68 CYS A O 1
ATOM 555 N N . GLU A 1 69 ? -4.163 7.134 -5.349 1.00 98.44 69 GLU A N 1
ATOM 556 C CA . GLU A 1 69 ? -5.371 7.709 -4.742 1.00 98.44 69 GLU A CA 1
ATOM 557 C C . GLU A 1 69 ? -6.506 6.680 -4.666 1.00 98.44 69 GLU A C 1
ATOM 559 O O . GLU A 1 69 ? -7.073 6.461 -3.596 1.00 98.44 69 GLU A O 1
ATOM 564 N N . VAL A 1 70 ? -6.754 5.938 -5.752 1.00 98.56 70 VAL A N 1
ATOM 565 C CA . VAL A 1 70 ? -7.775 4.875 -5.776 1.00 98.56 70 VAL A CA 1
ATOM 566 C C . VAL A 1 70 ? -7.505 3.784 -4.735 1.00 98.56 70 VAL A C 1
ATOM 568 O O . VAL A 1 70 ? -8.445 3.251 -4.138 1.00 98.56 70 VAL A O 1
ATOM 571 N N . ILE A 1 71 ? -6.243 3.395 -4.525 1.00 98.50 71 ILE A N 1
ATOM 572 C CA . ILE A 1 71 ? -5.919 2.384 -3.510 1.00 98.50 71 ILE A CA 1
ATOM 573 C C . ILE A 1 71 ? -5.975 2.979 -2.094 1.00 98.50 71 ILE A C 1
ATOM 575 O O . ILE A 1 71 ? -6.504 2.324 -1.196 1.00 98.50 71 ILE A O 1
ATOM 579 N N . ALA A 1 72 ? -5.548 4.232 -1.904 1.00 98.69 72 ALA A N 1
ATOM 580 C CA . ALA A 1 72 ? -5.636 4.948 -0.632 1.00 98.69 72 ALA A CA 1
ATOM 581 C C . ALA A 1 72 ? -7.084 5.071 -0.132 1.00 98.69 72 ALA A C 1
ATOM 583 O O . ALA A 1 72 ? -7.367 4.773 1.029 1.00 98.69 72 ALA A O 1
ATOM 584 N N . GLU A 1 73 ? -8.022 5.429 -1.010 1.00 98.50 73 GLU A N 1
ATOM 585 C CA . GLU A 1 73 ? -9.448 5.507 -0.673 1.00 98.50 73 GLU A CA 1
ATOM 586 C C . GLU A 1 73 ? -10.005 4.161 -0.194 1.00 98.50 73 GLU A C 1
ATOM 588 O O . GLU A 1 73 ? -10.742 4.100 0.791 1.00 98.50 73 GLU A O 1
ATOM 593 N N . LYS A 1 74 ? -9.620 3.059 -0.849 1.00 98.50 74 LYS A N 1
ATOM 594 C CA . LYS A 1 74 ? -10.047 1.708 -0.452 1.00 98.50 74 LYS A CA 1
ATOM 595 C C . LYS A 1 74 ? -9.477 1.302 0.908 1.00 98.50 74 LYS A C 1
ATOM 597 O O . LYS A 1 74 ? -10.196 0.703 1.706 1.00 98.50 74 LYS A O 1
ATOM 602 N N . LEU A 1 75 ? -8.214 1.632 1.182 1.00 98.38 75 LEU A N 1
ATOM 603 C CA . LEU A 1 75 ? -7.574 1.365 2.475 1.00 98.38 75 LEU A CA 1
ATOM 604 C C . LEU A 1 75 ? -8.279 2.122 3.605 1.00 98.38 75 LEU A C 1
ATOM 606 O O . LEU A 1 75 ? -8.652 1.521 4.614 1.00 98.38 75 LEU A O 1
ATOM 610 N N . LEU A 1 76 ? -8.532 3.420 3.410 1.00 98.00 76 LEU A N 1
ATOM 611 C CA . LEU A 1 76 ? -9.245 4.242 4.388 1.00 98.00 76 LEU A CA 1
ATOM 612 C C . LEU A 1 76 ? -10.699 3.799 4.561 1.00 98.00 76 LEU A C 1
ATOM 614 O O . LEU A 1 76 ? -11.216 3.827 5.673 1.00 98.00 76 LEU A O 1
ATOM 618 N N . HIS A 1 77 ? -11.360 3.319 3.505 1.00 96.88 77 HIS A N 1
ATOM 619 C CA . HIS A 1 77 ? -12.692 2.731 3.628 1.00 96.88 77 HIS A CA 1
ATOM 620 C C . HIS A 1 77 ? -12.698 1.510 4.561 1.00 96.88 77 HIS A C 1
ATOM 622 O O . HIS A 1 77 ? -13.518 1.450 5.477 1.00 96.88 77 HIS A O 1
ATOM 628 N N . ILE A 1 78 ? -11.756 0.574 4.381 1.00 96.19 78 ILE A N 1
ATOM 629 C CA . ILE A 1 78 ? -11.602 -0.603 5.257 1.00 96.19 78 ILE A CA 1
ATOM 630 C C . ILE A 1 78 ? -11.315 -0.164 6.700 1.00 96.19 78 ILE A C 1
ATOM 632 O O . ILE A 1 78 ? -11.939 -0.669 7.636 1.00 96.19 78 ILE A O 1
ATOM 636 N N . LYS A 1 79 ? -10.408 0.805 6.887 1.00 94.56 79 LYS A N 1
ATOM 637 C CA . LYS A 1 79 ? -10.085 1.371 8.205 1.00 94.56 79 LYS A CA 1
ATOM 638 C C . LYS A 1 79 ? -11.324 1.950 8.891 1.00 94.56 79 LYS A C 1
ATOM 640 O O . LYS A 1 79 ? -11.631 1.595 10.027 1.00 94.56 79 LYS A O 1
ATOM 645 N N . ASN A 1 80 ? -12.081 2.777 8.178 1.00 92.62 80 ASN A N 1
ATOM 646 C CA . ASN A 1 80 ? -13.263 3.452 8.708 1.00 92.62 80 ASN A CA 1
ATOM 647 C C . ASN A 1 80 ? -14.397 2.483 9.049 1.00 92.62 80 ASN A C 1
ATOM 649 O O . ASN A 1 80 ? -15.092 2.683 10.043 1.00 92.62 80 ASN A O 1
ATOM 653 N N . GLN A 1 81 ? -14.549 1.385 8.305 1.00 89.94 81 GLN A N 1
ATOM 654 C CA . GLN A 1 81 ? -15.481 0.318 8.680 1.00 89.94 81 GLN A CA 1
ATOM 655 C C . GLN A 1 81 ? -15.112 -0.344 10.017 1.00 89.94 81 GLN A C 1
ATOM 657 O O . GLN A 1 81 ? -16.004 -0.737 10.773 1.00 89.94 81 GLN A O 1
ATOM 662 N N . ALA A 1 82 ? -13.820 -0.444 10.343 1.00 83.56 82 ALA A N 1
ATOM 663 C CA . ALA A 1 82 ? -13.365 -0.929 11.644 1.00 83.56 82 ALA A CA 1
ATOM 664 C C . ALA A 1 82 ? -13.691 0.067 12.763 1.00 83.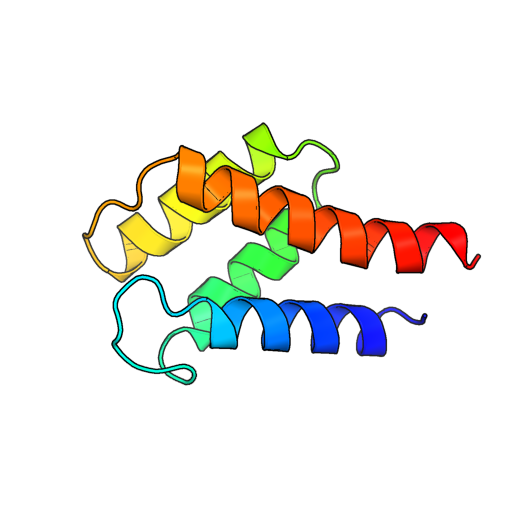56 82 ALA A C 1
ATOM 666 O O . ALA A 1 82 ? -14.258 -0.327 13.781 1.00 83.56 82 ALA A O 1
ATOM 667 N N . SER A 1 83 ? -13.391 1.348 12.536 1.00 75.56 83 SER A N 1
ATOM 668 C CA . SER A 1 83 ? -13.586 2.428 13.508 1.00 75.56 83 SER A CA 1
ATOM 669 C C . SER A 1 83 ? -15.060 2.717 13.807 1.00 75.56 83 SER A C 1
ATOM 671 O O . SER A 1 83 ? -15.402 2.982 14.951 1.00 75.56 83 SER A O 1
ATOM 673 N N . CYS A 1 84 ? -15.954 2.620 12.815 1.00 63.09 84 CYS A N 1
ATOM 674 C CA . CYS A 1 84 ? -17.399 2.818 13.006 1.00 63.09 84 CYS A CA 1
ATOM 675 C C . CYS A 1 84 ? -18.110 1.631 13.684 1.00 63.09 84 CYS A C 1
ATOM 677 O O . CYS A 1 84 ? -19.310 1.706 13.933 1.00 63.09 84 CYS A O 1
ATOM 679 N N . SER A 1 85 ? -17.400 0.530 13.948 1.00 55.28 85 SER A N 1
ATOM 680 C CA . SER A 1 85 ? -17.942 -0.648 14.640 1.00 55.28 85 SER A CA 1
ATOM 681 C C . SER A 1 85 ? -17.758 -0.602 16.169 1.00 55.28 85 SER A C 1
ATOM 683 O O . SER A 1 85 ? -18.049 -1.607 16.822 1.00 55.28 85 SER A O 1
ATOM 685 N N . LEU A 1 86 ? -17.213 0.492 16.715 1.00 46.28 86 LEU A N 1
ATOM 686 C CA . LEU A 1 86 ? -16.857 0.672 18.129 1.00 46.28 86 LEU A CA 1
ATOM 687 C C . LEU A 1 86 ? -17.768 1.679 18.835 1.00 46.28 86 LEU A C 1
ATOM 689 O O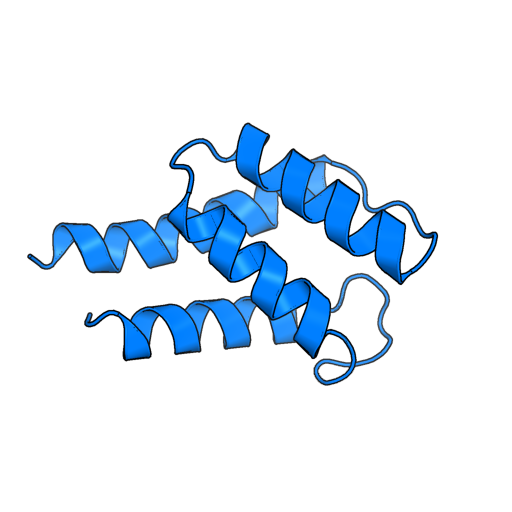 . LEU A 1 86 ? -18.103 2.711 18.213 1.00 46.28 86 LEU A O 1
#

Mean predicted aligned error: 2.9 Å

Sequence (86 aa):
MNTAEMNTQLVLLLKKWDPFKVGPNHYDTEIADVIQATHSTEDSKHLAGAIQHIYEFSFEEFIPFIHCEVIAEKLLHIKNQASCSL

Foldseek 3Di:
DDPVVLLVVLLVLQLVLCVPVPHSVPCPPLSVQLLVLLVVDLDLLSSLVSSQVSCCVVPVDGDPSVSSSVSSVVSSVSVVVNVVVD

Organism: NCBI:txid1150625

Solvent-accessible surface area (backbone atoms only — not comparable to full-atom values): 4874 Å² total; per-residue (Å²): 91,55,73,69,60,45,51,51,52,50,50,56,53,53,33,69,58,41,90,80,72,80,48,57,84,75,43,68,66,54,49,53,52,43,50,55,48,55,75,75,50,90,49,37,67,62,42,11,54,51,46,35,51,48,48,25,70,76,66,76,44,87,63,60,62,72,60,28,30,60,52,25,46,53,49,51,49,52,50,49,55,31,60,73,64,110